Protein AF-A0A0A9F3I1-F1 (afdb_monomer_lite)

InterPro domains:
  IPR002645 STAS domain [PF01740] (1-63)
  IPR002645 STAS domain [PS50801] (1-67)
  IPR036513 STAS domain superfamily [G3DSA:3.30.750.24] (1-73)
  IPR036513 STAS domain superfamily [SSF52091] (1-67)

Foldseek 3Di:
DQPAQADDPVRLVVLVVVCVVCVVVVHQAAAEQHHPRHVVVCVVVCVCVSNDVCRYYNHPVSNVVVVVVVVVVVVVPD

Secondary structure (DSSP, 8-state):
-TT-----HHHHHHHHHHHHHHHHTTPPP-EES--HHHHHHHHHTTHHHHH-GGGEESSHHHHHHHHHHHHHHHHS--

Sequence (78 aa):
MSNVVNIDTSGLTALEEIHKELVSLGIQMAIAGPGWQAVQKMKLARVVDRIGEDWIFLTVGEAVEACVTAHKGTALEC

Radius of gyration: 13.31 Å; chains: 1; bounding box: 38×20×29 Å

Organism: Arundo donax (NCBI:txid35708)

pLDDT: mean 90.83, std 13.92, range [37.62, 98.31]

Structure (mmCIF, N/CA/C/O backbone):
data_AF-A0A0A9F3I1-F1
#
_entry.id   AF-A0A0A9F3I1-F1
#
loop_
_atom_site.group_PDB
_atom_site.id
_atom_site.type_symbol
_atom_site.label_atom_id
_atom_site.label_alt_id
_atom_site.label_comp_id
_atom_site.label_asym_id
_atom_site.label_entity_id
_atom_site.label_seq_id
_atom_site.pdbx_PDB_ins_code
_atom_site.Cartn_x
_atom_site.Cartn_y
_atom_site.Cartn_z
_atom_site.occupancy
_atom_site.B_iso_or_equiv
_atom_site.auth_seq_id
_atom_site.auth_comp_id
_atom_site.auth_asym_id
_atom_site.auth_atom_id
_atom_site.pdbx_PDB_model_num
ATOM 1 N N . MET A 1 1 ? -2.953 1.731 -8.803 1.00 89.62 1 MET A N 1
ATOM 2 C CA . MET A 1 1 ? -1.527 2.007 -9.095 1.00 89.62 1 MET A CA 1
ATOM 3 C C . MET A 1 1 ? -1.069 1.478 -10.464 1.00 89.62 1 MET A C 1
ATOM 5 O O . MET A 1 1 ? 0.126 1.479 -10.719 1.00 89.62 1 MET A O 1
ATOM 9 N N . SER A 1 2 ? -1.980 1.155 -11.396 1.00 89.50 2 SER A N 1
ATOM 10 C CA . SER A 1 2 ? -1.693 0.479 -12.682 1.00 89.50 2 SER A CA 1
ATOM 11 C C . SER A 1 2 ? -0.658 1.140 -13.602 1.00 89.50 2 SER A C 1
ATOM 13 O O . SER A 1 2 ? -0.005 0.443 -14.369 1.00 89.50 2 SER A O 1
ATOM 15 N N . ASN A 1 3 ? -0.466 2.460 -13.507 1.00 92.44 3 ASN A N 1
ATOM 16 C CA . ASN A 1 3 ? 0.517 3.200 -14.312 1.00 92.44 3 ASN A CA 1
ATOM 17 C C . ASN A 1 3 ? 1.827 3.493 -13.556 1.00 92.44 3 ASN A C 1
ATOM 19 O O . ASN A 1 3 ? 2.702 4.186 -14.072 1.00 92.44 3 ASN A O 1
ATOM 23 N N . VAL A 1 4 ? 1.970 2.998 -12.323 1.00 93.81 4 VAL A N 1
ATOM 24 C CA . VAL A 1 4 ? 3.161 3.206 -11.493 1.00 93.81 4 VAL A CA 1
ATOM 25 C C . VAL A 1 4 ? 4.136 2.066 -11.745 1.00 93.81 4 VAL A C 1
ATOM 27 O O . VAL A 1 4 ? 4.009 0.974 -11.193 1.00 93.81 4 VAL A O 1
ATOM 30 N N . VAL A 1 5 ? 5.123 2.331 -12.599 1.00 92.12 5 VAL A N 1
ATOM 31 C CA . VAL A 1 5 ? 6.165 1.355 -12.9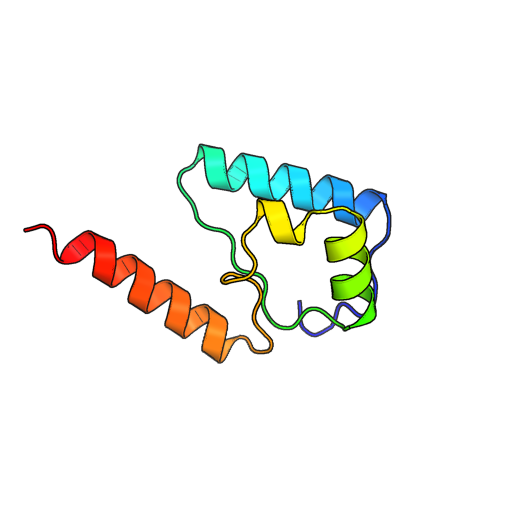44 1.00 92.12 5 VAL A CA 1
ATOM 32 C C . VAL A 1 5 ? 7.192 1.228 -11.820 1.00 92.12 5 VAL A C 1
ATOM 34 O O . VAL A 1 5 ? 7.680 0.133 -11.561 1.00 92.12 5 VAL A O 1
ATOM 37 N N . ASN A 1 6 ? 7.500 2.331 -11.134 1.00 94.69 6 ASN A N 1
ATOM 38 C CA . ASN A 1 6 ? 8.591 2.431 -10.173 1.00 94.69 6 ASN A CA 1
ATOM 39 C C . ASN A 1 6 ? 8.240 3.398 -9.029 1.00 94.69 6 ASN A C 1
ATOM 41 O O . ASN A 1 6 ? 7.464 4.330 -9.226 1.00 94.69 6 ASN A O 1
ATOM 45 N N . ILE A 1 7 ? 8.853 3.198 -7.861 1.00 96.06 7 ILE A N 1
ATOM 46 C CA . ILE A 1 7 ? 8.720 4.057 -6.677 1.00 96.06 7 ILE A CA 1
ATOM 47 C C . ILE A 1 7 ? 10.114 4.376 -6.121 1.00 96.06 7 ILE A C 1
ATOM 49 O O . ILE A 1 7 ? 11.023 3.544 -6.194 1.00 96.06 7 ILE A O 1
ATOM 53 N N . ASP A 1 8 ? 10.329 5.590 -5.629 1.00 96.62 8 ASP A N 1
ATOM 54 C CA . ASP A 1 8 ? 11.582 5.994 -4.988 1.00 96.62 8 ASP A CA 1
ATOM 55 C C . ASP A 1 8 ? 11.452 6.021 -3.458 1.00 96.62 8 ASP A C 1
ATOM 57 O O . ASP A 1 8 ? 10.415 5.659 -2.900 1.00 96.62 8 ASP A O 1
ATOM 61 N N . THR A 1 9 ? 12.529 6.402 -2.768 1.00 97.00 9 THR A N 1
ATOM 62 C CA . THR A 1 9 ? 12.563 6.441 -1.301 1.00 97.00 9 THR A CA 1
ATOM 63 C C . THR A 1 9 ? 11.504 7.382 -0.733 1.00 97.00 9 THR A C 1
ATOM 65 O O . THR A 1 9 ? 10.810 7.005 0.205 1.00 97.00 9 THR A O 1
ATOM 68 N N . SER A 1 10 ? 11.331 8.574 -1.313 1.00 97.81 10 SER A N 1
ATOM 69 C CA . SER A 1 10 ? 10.301 9.521 -0.868 1.00 97.81 10 SER A CA 1
ATOM 70 C C . SER A 1 10 ? 8.890 8.979 -1.068 1.00 97.81 10 SER A C 1
ATOM 72 O O . SER A 1 10 ? 8.055 9.132 -0.182 1.00 97.81 10 SER A O 1
ATOM 74 N N . GLY A 1 11 ? 8.622 8.303 -2.188 1.00 97.00 11 GLY A N 1
ATOM 75 C CA . GLY A 1 11 ? 7.329 7.676 -2.442 1.00 97.00 11 GLY A CA 1
ATOM 76 C C . GLY A 1 11 ? 7.021 6.541 -1.466 1.00 97.00 11 GLY A C 1
ATOM 77 O O . GLY A 1 11 ? 5.878 6.406 -1.041 1.00 97.00 11 GLY A O 1
ATOM 78 N N . LEU A 1 12 ? 8.026 5.753 -1.070 1.00 97.19 12 LEU A N 1
ATOM 79 C CA . LEU A 1 12 ? 7.862 4.713 -0.049 1.00 97.19 12 LEU A CA 1
ATOM 80 C C . LEU A 1 12 ? 7.541 5.316 1.322 1.00 97.19 12 LEU A C 1
ATOM 82 O O . LEU A 1 12 ? 6.591 4.871 1.959 1.00 97.19 12 LEU A O 1
ATOM 86 N N . THR A 1 13 ? 8.273 6.353 1.744 1.00 97.44 13 THR A N 1
ATOM 87 C CA . THR A 1 13 ? 7.998 7.055 3.008 1.00 97.44 13 THR A CA 1
ATOM 88 C C . THR A 1 13 ? 6.593 7.655 3.019 1.00 97.44 13 THR A C 1
ATOM 90 O O . THR A 1 13 ? 5.844 7.430 3.965 1.00 97.44 13 THR A O 1
ATOM 93 N N . ALA A 1 14 ? 6.197 8.340 1.942 1.00 97.56 14 ALA A N 1
ATOM 94 C CA . ALA A 1 14 ? 4.856 8.908 1.823 1.00 97.56 14 ALA A CA 1
ATOM 95 C C . ALA A 1 14 ? 3.766 7.822 1.877 1.00 97.56 14 ALA A C 1
ATOM 97 O O . ALA A 1 14 ? 2.745 7.994 2.537 1.00 97.56 14 ALA A O 1
ATOM 98 N N . LEU A 1 15 ? 3.988 6.674 1.228 1.00 96.94 15 LEU A N 1
ATOM 99 C CA . LEU A 1 15 ? 3.054 5.549 1.267 1.00 96.94 15 LEU A CA 1
ATOM 100 C C . LEU A 1 15 ? 2.916 4.957 2.681 1.00 96.94 15 LEU A C 1
ATOM 102 O O . LEU A 1 15 ? 1.814 4.588 3.086 1.00 96.94 15 LEU A O 1
ATOM 106 N N . GLU A 1 16 ? 4.006 4.886 3.448 1.00 96.31 16 GLU A N 1
ATOM 107 C CA . GLU A 1 16 ? 3.966 4.459 4.852 1.00 96.31 16 GLU A CA 1
ATOM 108 C C . GLU A 1 16 ? 3.208 5.442 5.751 1.00 96.31 16 GLU A C 1
ATOM 110 O O . GLU A 1 16 ? 2.503 5.012 6.665 1.00 96.31 16 GLU A O 1
ATOM 115 N N . GLU A 1 17 ? 3.359 6.746 5.523 1.00 97.56 17 GLU A N 1
ATOM 116 C CA . GLU A 1 17 ? 2.636 7.789 6.258 1.00 97.56 17 GLU A CA 1
ATOM 117 C C . GLU A 1 17 ? 1.135 7.715 5.974 1.00 97.56 17 GLU A C 1
ATOM 119 O O . GLU A 1 17 ? 0.349 7.603 6.915 1.00 97.56 17 GLU A O 1
ATOM 124 N N . ILE A 1 18 ? 0.750 7.626 4.696 1.00 97.81 18 ILE A N 1
ATOM 125 C CA . ILE A 1 18 ? -0.647 7.431 4.282 1.00 97.81 18 ILE A CA 1
ATOM 126 C C . ILE A 1 18 ? -1.231 6.170 4.928 1.00 97.81 18 ILE A C 1
ATOM 128 O O . ILE A 1 18 ? -2.342 6.200 5.454 1.00 97.81 18 ILE A O 1
ATOM 132 N N . HIS A 1 19 ? -0.487 5.059 4.944 1.00 97.00 19 HIS A N 1
ATOM 133 C CA . HIS A 1 19 ? -0.947 3.835 5.598 1.00 97.00 19 HIS A CA 1
ATOM 134 C C . HIS A 1 19 ? -1.223 4.042 7.094 1.00 97.00 19 HIS A C 1
ATOM 136 O O . HIS A 1 19 ? -2.260 3.611 7.593 1.00 97.00 19 HIS A O 1
ATOM 142 N N . LYS A 1 20 ? -0.321 4.720 7.817 1.00 97.00 20 LYS A N 1
ATOM 143 C CA . LYS A 1 20 ? -0.504 5.011 9.249 1.00 97.00 20 LYS A CA 1
ATOM 144 C C . LYS A 1 20 ? -1.731 5.886 9.497 1.00 97.00 20 LYS A C 1
ATOM 146 O O . LYS A 1 20 ? -2.469 5.622 10.444 1.00 97.00 20 LYS A O 1
ATOM 151 N N . GLU A 1 21 ? -1.961 6.892 8.656 1.00 98.31 21 GLU A N 1
ATOM 152 C CA . GLU A 1 21 ? -3.145 7.750 8.747 1.00 98.31 21 GLU A CA 1
ATOM 153 C C . GLU A 1 21 ? -4.432 6.948 8.530 1.00 98.31 21 GLU A C 1
ATOM 155 O O . GLU A 1 21 ? -5.342 7.026 9.354 1.00 98.31 21 GLU A O 1
ATOM 160 N N . LEU A 1 22 ? -4.490 6.104 7.496 1.00 97.62 22 LEU A N 1
ATOM 161 C CA . LEU A 1 22 ? -5.652 5.249 7.232 1.00 97.62 22 LEU A CA 1
ATOM 162 C C . LEU A 1 22 ? -5.931 4.280 8.389 1.00 97.62 22 LEU A C 1
ATOM 164 O O . LEU A 1 22 ? -7.067 4.200 8.856 1.00 97.62 22 LEU A O 1
ATOM 168 N N . VAL A 1 23 ? -4.896 3.623 8.926 1.00 96.38 23 VAL A N 1
ATOM 169 C CA . VAL A 1 23 ? -5.026 2.740 10.097 1.00 96.38 23 VAL A CA 1
ATOM 170 C C . VAL A 1 23 ? -5.541 3.502 11.320 1.00 96.38 23 VAL A C 1
ATOM 172 O O . VAL A 1 23 ? -6.388 2.984 12.045 1.00 96.38 23 VAL A O 1
ATOM 175 N N . SER A 1 24 ? -5.096 4.746 11.535 1.00 97.56 24 SER A N 1
ATOM 176 C CA . SER A 1 24 ? -5.578 5.580 12.649 1.00 97.56 24 SER A CA 1
ATOM 177 C C . SER A 1 24 ? -7.073 5.911 12.555 1.00 97.56 24 SER A C 1
ATOM 179 O O . SER A 1 24 ? -7.720 6.148 13.573 1.00 97.56 24 SER A O 1
ATOM 181 N N . LEU A 1 25 ? -7.626 5.875 11.339 1.00 97.75 25 LEU A N 1
ATOM 182 C CA . LEU A 1 25 ? -9.044 6.072 11.049 1.00 97.75 25 LEU A CA 1
ATOM 183 C C . LEU A 1 25 ? -9.832 4.752 10.995 1.00 97.75 25 LEU A C 1
ATOM 185 O O . LEU A 1 25 ? -11.026 4.774 10.704 1.00 97.75 25 LEU A O 1
ATOM 189 N N . GLY A 1 26 ? -9.192 3.604 11.245 1.00 94.56 26 GLY A N 1
ATOM 190 C CA . GLY A 1 26 ? -9.819 2.288 11.096 1.00 94.56 26 GLY A CA 1
ATOM 191 C C . GLY A 1 26 ? -10.108 1.907 9.639 1.00 94.56 26 GLY A C 1
ATOM 192 O O . GLY A 1 26 ? -10.982 1.082 9.383 1.00 94.56 26 GLY A O 1
ATOM 193 N N . ILE A 1 27 ? -9.409 2.518 8.677 1.00 94.75 27 ILE A N 1
ATOM 194 C CA . ILE A 1 27 ? -9.594 2.289 7.242 1.00 94.75 27 ILE A CA 1
ATOM 195 C C . ILE A 1 27 ? -8.502 1.344 6.735 1.00 94.75 27 ILE A C 1
ATOM 197 O O . ILE A 1 27 ? -7.311 1.631 6.850 1.00 94.75 27 ILE A O 1
ATOM 201 N N . GLN A 1 28 ? -8.907 0.232 6.121 1.00 94.19 28 GLN A N 1
ATOM 202 C CA . GLN A 1 28 ? -7.987 -0.705 5.475 1.00 94.19 28 GLN A CA 1
ATOM 203 C C . GLN A 1 28 ? -7.494 -0.154 4.130 1.00 94.19 28 GLN A C 1
ATOM 205 O O . GLN A 1 28 ? -8.291 0.255 3.284 1.00 94.19 28 GLN A O 1
ATOM 210 N N . MET A 1 29 ? -6.179 -0.193 3.903 1.00 96.06 29 MET A N 1
ATOM 211 C CA . MET A 1 29 ? -5.580 0.172 2.619 1.00 96.06 29 MET A CA 1
ATOM 212 C C . MET A 1 29 ? -5.463 -1.052 1.703 1.00 96.06 29 MET A C 1
ATOM 214 O O . MET A 1 29 ? -4.988 -2.098 2.135 1.00 96.06 29 MET A O 1
ATOM 218 N N . ALA A 1 30 ? -5.834 -0.896 0.430 1.00 96.69 30 ALA A N 1
ATOM 219 C CA . ALA A 1 30 ? -5.653 -1.893 -0.625 1.00 96.69 30 ALA A CA 1
ATOM 220 C C . ALA A 1 30 ? -4.880 -1.277 -1.803 1.00 96.69 30 ALA A C 1
ATOM 222 O O . ALA A 1 30 ? -5.234 -0.198 -2.285 1.00 96.69 30 ALA A O 1
ATOM 223 N N . ILE A 1 31 ? -3.838 -1.952 -2.298 1.00 96.88 31 ILE A N 1
ATOM 224 C CA . ILE A 1 31 ? -3.057 -1.496 -3.457 1.00 96.88 31 ILE A CA 1
ATOM 225 C C . ILE A 1 31 ? -3.361 -2.388 -4.657 1.00 96.88 31 ILE A C 1
ATOM 227 O O . ILE A 1 31 ? -3.023 -3.563 -4.662 1.00 96.88 31 ILE A O 1
ATOM 231 N N . ALA A 1 32 ? -3.933 -1.805 -5.711 1.00 97.44 32 ALA A N 1
ATOM 232 C CA . ALA A 1 32 ? -4.250 -2.513 -6.952 1.00 97.44 32 ALA A CA 1
ATOM 233 C C . ALA A 1 32 ? -3.300 -2.151 -8.103 1.00 97.44 32 ALA A C 1
ATOM 235 O O . ALA A 1 32 ? -3.031 -0.969 -8.356 1.00 97.44 32 ALA A O 1
ATOM 236 N N . GLY A 1 33 ? -2.841 -3.161 -8.837 1.00 95.75 33 GLY A N 1
ATOM 237 C CA . GLY A 1 33 ? -2.010 -3.040 -10.034 1.00 95.75 33 GLY A CA 1
ATOM 238 C C . GLY A 1 33 ? -0.677 -2.307 -9.864 1.00 95.75 33 GLY A C 1
ATOM 239 O O . GLY A 1 33 ? -0.337 -1.524 -10.743 1.00 95.75 33 GLY A O 1
ATOM 240 N N . PRO A 1 34 ? 0.085 -2.458 -8.769 1.00 95.44 34 PRO A N 1
ATOM 241 C CA . PRO A 1 34 ? 1.436 -1.906 -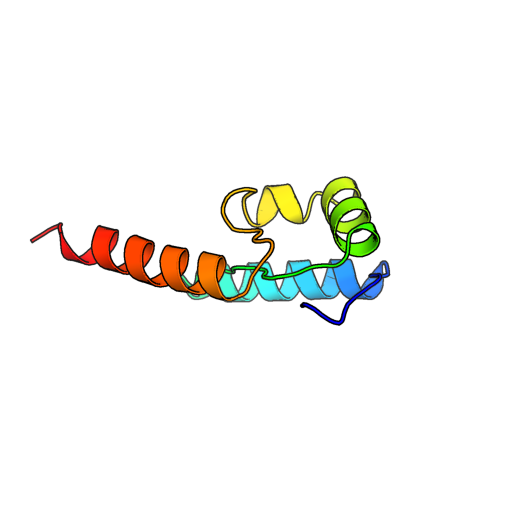8.737 1.00 95.44 34 PRO A CA 1
ATOM 242 C C . PRO A 1 34 ? 2.323 -2.596 -9.790 1.00 95.44 34 PRO A C 1
ATOM 244 O O . PRO A 1 34 ? 2.285 -3.817 -9.943 1.00 95.44 34 PRO A O 1
ATOM 247 N N . GLY A 1 35 ? 3.151 -1.830 -10.506 1.00 94.81 35 GLY A N 1
ATOM 248 C CA . GLY A 1 35 ? 4.141 -2.398 -11.421 1.00 94.81 35 GLY A CA 1
ATOM 249 C C . GLY A 1 35 ? 5.183 -3.249 -10.684 1.00 94.81 35 GLY A C 1
ATOM 250 O O . GLY A 1 35 ? 5.493 -3.000 -9.519 1.00 94.81 35 GLY A O 1
ATOM 251 N N . TRP A 1 36 ? 5.772 -4.235 -11.369 1.00 93.94 36 TRP A N 1
ATOM 252 C CA . TRP A 1 36 ? 6.710 -5.194 -10.762 1.00 93.94 36 TRP A CA 1
ATOM 253 C C . TRP A 1 36 ? 7.869 -4.532 -9.997 1.00 93.94 36 TRP A C 1
ATOM 255 O O . TRP A 1 36 ? 8.170 -4.920 -8.868 1.00 93.94 36 TRP A O 1
ATOM 265 N N . GLN A 1 37 ? 8.499 -3.497 -10.568 1.00 96.12 37 GLN A N 1
ATOM 266 C CA . GLN A 1 37 ? 9.614 -2.817 -9.896 1.00 96.12 37 GLN A CA 1
ATOM 267 C C . GLN A 1 37 ? 9.145 -2.066 -8.643 1.00 96.12 37 GLN A C 1
ATOM 269 O O . GLN A 1 37 ? 9.857 -2.053 -7.638 1.00 96.12 37 GLN A O 1
ATOM 274 N N . ALA A 1 38 ? 7.942 -1.481 -8.671 1.00 96.31 38 ALA A N 1
ATOM 275 C CA . ALA A 1 38 ? 7.340 -0.874 -7.490 1.00 96.31 38 ALA A CA 1
ATOM 276 C C . ALA A 1 38 ? 7.081 -1.926 -6.399 1.00 96.31 38 ALA A C 1
ATOM 278 O O . ALA A 1 38 ? 7.484 -1.713 -5.259 1.00 96.31 38 ALA A O 1
ATOM 279 N N . VAL A 1 39 ? 6.514 -3.092 -6.742 1.00 95.50 39 VAL A N 1
ATOM 280 C CA . VAL A 1 39 ? 6.300 -4.206 -5.792 1.00 95.50 39 VAL A CA 1
ATOM 281 C C . VAL A 1 39 ? 7.601 -4.655 -5.148 1.00 95.50 39 VAL A C 1
ATOM 283 O O . VAL A 1 39 ? 7.676 -4.762 -3.926 1.00 95.50 39 VAL A O 1
ATOM 286 N N . GLN A 1 40 ? 8.645 -4.873 -5.945 1.00 96.50 40 GLN A N 1
ATOM 287 C CA . GLN A 1 40 ? 9.933 -5.323 -5.428 1.00 96.50 40 GLN A CA 1
ATOM 288 C C . GLN A 1 40 ? 10.523 -4.316 -4.432 1.00 96.50 40 GLN A C 1
ATOM 290 O O . GLN A 1 40 ? 11.008 -4.705 -3.370 1.00 96.50 40 GLN A O 1
ATOM 295 N N . LYS A 1 41 ? 10.439 -3.016 -4.733 1.00 97.38 41 LYS A N 1
ATOM 296 C CA . LYS A 1 41 ? 10.906 -1.962 -3.827 1.00 97.38 41 LYS A CA 1
ATOM 297 C C . LYS A 1 41 ? 10.056 -1.844 -2.565 1.00 97.38 41 LYS A C 1
ATOM 299 O O . LYS A 1 41 ? 10.619 -1.701 -1.484 1.00 97.38 41 LYS A O 1
ATOM 304 N N . MET A 1 42 ? 8.734 -1.971 -2.678 1.00 96.88 42 MET A N 1
ATOM 305 C CA . MET A 1 42 ? 7.839 -2.016 -1.518 1.00 96.88 42 MET A CA 1
ATOM 306 C C . MET A 1 42 ? 8.139 -3.222 -0.617 1.00 96.88 42 MET A C 1
ATOM 308 O O . MET A 1 42 ? 8.150 -3.065 0.603 1.00 96.88 42 MET A O 1
ATOM 312 N N . LYS A 1 43 ? 8.434 -4.403 -1.186 1.00 96.12 43 LYS A N 1
ATOM 313 C CA . LYS A 1 43 ? 8.858 -5.590 -0.419 1.00 96.12 43 LYS A CA 1
ATOM 314 C C . LYS A 1 43 ? 10.195 -5.361 0.285 1.00 96.12 43 LYS A C 1
ATOM 316 O O . LYS A 1 43 ? 10.303 -5.614 1.478 1.00 96.12 43 LYS A O 1
ATOM 321 N N . LEU A 1 44 ? 11.196 -4.820 -0.415 1.00 96.81 44 LEU A N 1
ATOM 322 C CA . LEU A 1 44 ? 12.501 -4.503 0.185 1.00 96.81 44 LEU A CA 1
ATOM 323 C C . LEU A 1 44 ? 12.387 -3.500 1.342 1.00 96.81 44 LEU A C 1
ATOM 325 O O . LEU A 1 44 ? 13.070 -3.646 2.352 1.00 96.81 44 LEU A O 1
ATOM 329 N N . ALA A 1 45 ? 11.498 -2.513 1.216 1.00 96.06 45 ALA A N 1
ATOM 330 C CA . ALA A 1 45 ? 11.216 -1.528 2.257 1.00 96.06 45 ALA A CA 1
ATOM 331 C C . ALA A 1 45 ? 10.248 -2.026 3.350 1.00 96.06 45 ALA A C 1
ATOM 333 O O . ALA A 1 45 ? 9.923 -1.265 4.259 1.00 96.06 45 ALA A O 1
ATOM 334 N N . ARG A 1 46 ? 9.783 -3.285 3.282 1.00 96.19 46 ARG A N 1
ATOM 335 C CA . ARG A 1 46 ? 8.786 -3.889 4.191 1.00 96.19 46 ARG A CA 1
ATOM 336 C C . ARG A 1 46 ? 7.444 -3.156 4.235 1.00 96.19 46 ARG A C 1
ATOM 338 O O . ARG A 1 46 ? 6.678 -3.288 5.184 1.00 96.19 46 ARG A O 1
ATOM 345 N N . VAL A 1 47 ? 7.135 -2.366 3.210 1.00 95.69 47 VAL A N 1
ATOM 346 C CA . VAL A 1 47 ? 5.848 -1.667 3.092 1.00 95.69 47 VAL A CA 1
ATOM 347 C C . VAL A 1 47 ? 4.728 -2.673 2.847 1.00 95.69 47 VAL A C 1
ATOM 349 O O . VAL A 1 47 ? 3.674 -2.562 3.459 1.00 95.69 47 VAL A O 1
ATOM 352 N N . VAL A 1 48 ? 4.989 -3.701 2.033 1.00 95.88 48 VAL A N 1
ATOM 353 C CA . VAL A 1 48 ? 4.041 -4.803 1.804 1.00 95.88 48 VAL A CA 1
ATOM 354 C C . VAL A 1 48 ? 3.683 -5.506 3.118 1.00 95.88 48 VAL A C 1
ATOM 356 O O . VAL A 1 48 ? 2.503 -5.674 3.401 1.00 95.88 48 VAL A O 1
ATOM 359 N N . ASP A 1 49 ? 4.673 -5.826 3.957 1.00 94.56 49 ASP A N 1
ATOM 360 C CA . ASP A 1 49 ? 4.450 -6.499 5.245 1.00 94.56 49 ASP A CA 1
ATOM 361 C C . ASP A 1 49 ? 3.574 -5.667 6.194 1.00 94.56 49 ASP A C 1
ATOM 363 O O . ASP A 1 49 ? 2.775 -6.213 6.948 1.00 94.56 49 ASP A O 1
ATOM 367 N N . ARG A 1 50 ? 3.722 -4.335 6.161 1.00 94.19 50 ARG A N 1
ATOM 368 C CA . ARG A 1 50 ? 2.937 -3.421 7.004 1.00 94.19 50 ARG A CA 1
ATOM 369 C C . ARG A 1 50 ? 1.491 -3.284 6.539 1.00 94.19 50 ARG A C 1
ATOM 371 O O . ARG A 1 50 ? 0.621 -3.130 7.385 1.00 94.19 50 ARG A O 1
ATOM 378 N N . ILE A 1 51 ? 1.259 -3.308 5.227 1.00 95.12 51 ILE A N 1
ATOM 379 C CA . ILE A 1 51 ? -0.081 -3.223 4.621 1.00 95.12 51 ILE A CA 1
ATOM 380 C C . ILE A 1 51 ? -0.818 -4.566 4.736 1.00 95.12 51 ILE A C 1
ATOM 382 O O . ILE A 1 51 ? -2.035 -4.597 4.906 1.00 95.12 51 ILE A O 1
ATOM 386 N N . GLY A 1 52 ? -0.068 -5.667 4.653 1.00 94.44 52 GLY A N 1
ATOM 387 C CA . GLY A 1 52 ? -0.567 -7.030 4.522 1.00 94.44 52 GLY A CA 1
ATOM 388 C C . GLY A 1 52 ? -0.457 -7.515 3.077 1.00 94.44 52 GLY A C 1
ATOM 389 O O . GLY A 1 52 ? -0.918 -6.843 2.153 1.00 94.44 52 GLY A O 1
ATOM 390 N N . GLU A 1 53 ? 0.148 -8.691 2.874 1.00 93.44 53 GLU A N 1
ATOM 391 C CA . GLU A 1 53 ? 0.312 -9.280 1.534 1.00 93.44 53 GLU A CA 1
ATOM 392 C C . GLU A 1 53 ? -1.038 -9.514 0.838 1.00 93.44 53 GLU A C 1
ATOM 394 O O . GLU A 1 53 ? -1.145 -9.286 -0.366 1.00 93.44 53 GLU A O 1
ATOM 399 N N . ASP A 1 54 ? -2.076 -9.849 1.608 1.00 94.31 54 ASP A N 1
ATOM 400 C CA . ASP A 1 54 ? -3.443 -10.083 1.122 1.00 94.31 54 ASP A CA 1
ATOM 401 C C . ASP A 1 54 ? -4.137 -8.816 0.594 1.00 94.31 54 ASP A C 1
ATOM 403 O O . ASP A 1 54 ? -5.188 -8.905 -0.035 1.00 94.31 54 ASP A O 1
ATOM 407 N N . TRP A 1 55 ? -3.554 -7.635 0.826 1.00 96.38 55 TRP A N 1
ATOM 408 C CA . TRP A 1 55 ? -4.090 -6.342 0.393 1.00 96.38 55 TRP A CA 1
ATOM 409 C C . TRP A 1 55 ? -3.333 -5.736 -0.798 1.00 96.38 55 TRP A C 1
ATOM 411 O O . TRP A 1 55 ? -3.536 -4.567 -1.148 1.00 96.38 55 TRP A O 1
ATOM 421 N N . ILE A 1 56 ? -2.470 -6.525 -1.445 1.00 96.44 56 ILE A N 1
ATOM 422 C CA . ILE A 1 56 ? -1.764 -6.161 -2.676 1.00 96.44 56 ILE A CA 1
ATOM 423 C C . ILE A 1 56 ? -2.307 -7.004 -3.836 1.00 96.44 56 ILE A C 1
ATOM 425 O O . ILE A 1 56 ? -2.036 -8.196 -3.942 1.00 96.44 56 ILE A O 1
ATOM 429 N N . PHE A 1 57 ? -3.036 -6.367 -4.750 1.00 96.88 57 PHE A N 1
ATOM 430 C CA . PHE A 1 57 ? -3.764 -7.028 -5.834 1.00 96.88 57 PHE A CA 1
ATOM 431 C C . PHE A 1 57 ? -3.175 -6.704 -7.204 1.00 96.88 57 PHE A C 1
ATOM 433 O O . PHE A 1 57 ? -2.668 -5.601 -7.439 1.00 96.88 57 PHE A O 1
ATOM 440 N N . LEU A 1 58 ? -3.300 -7.635 -8.150 1.00 94.44 58 LEU A N 1
ATOM 441 C CA . LEU A 1 58 ? -2.860 -7.424 -9.528 1.00 94.44 58 LEU A CA 1
ATOM 442 C C . LEU A 1 58 ? -3.825 -6.505 -10.286 1.00 94.44 58 LEU A C 1
ATOM 444 O O . LEU A 1 58 ? -3.399 -5.678 -11.093 1.00 94.44 58 LEU A O 1
ATOM 448 N N . THR A 1 59 ? -5.122 -6.612 -10.005 1.00 95.75 59 THR A N 1
ATOM 449 C CA . THR A 1 59 ? -6.172 -5.866 -10.697 1.00 95.75 59 THR A CA 1
ATOM 450 C C . THR A 1 59 ? -7.032 -5.048 -9.739 1.00 95.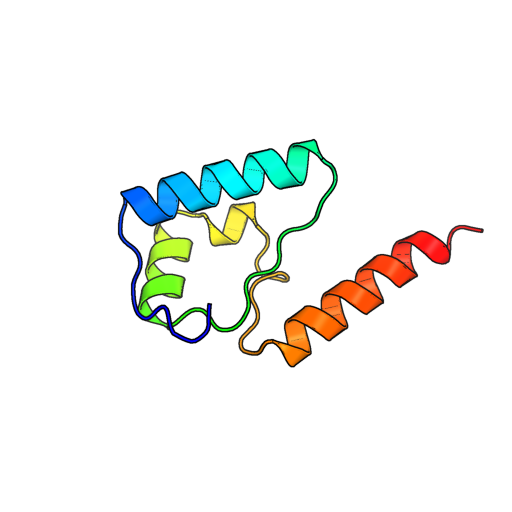75 59 THR A C 1
ATOM 452 O O . THR A 1 59 ? -7.125 -5.313 -8.543 1.00 95.75 59 THR A O 1
ATOM 455 N N . VAL A 1 60 ? -7.697 -4.027 -10.284 1.00 96.12 60 VAL A N 1
ATOM 456 C CA . VAL A 1 60 ? -8.696 -3.251 -9.533 1.00 96.12 60 VAL A CA 1
ATOM 457 C C . VAL A 1 60 ? -9.909 -4.117 -9.183 1.00 96.12 60 VAL A C 1
ATOM 459 O O . VAL A 1 60 ? -10.476 -3.940 -8.113 1.00 96.12 60 VAL A O 1
ATOM 462 N N . GLY A 1 61 ? -10.285 -5.064 -10.052 1.00 96.50 61 GLY A N 1
ATOM 463 C CA . GLY A 1 61 ? -11.420 -5.961 -9.818 1.00 96.50 61 GLY A CA 1
ATOM 464 C C . GLY A 1 61 ? -11.246 -6.804 -8.555 1.00 96.50 61 GLY A C 1
ATOM 465 O O . GLY A 1 61 ? -12.119 -6.779 -7.694 1.00 96.50 61 GLY A O 1
ATOM 466 N N . GLU A 1 62 ? -10.089 -7.453 -8.407 1.00 96.12 62 GLU A N 1
ATOM 467 C CA . GLU A 1 62 ? -9.753 -8.249 -7.215 1.00 96.12 62 GLU A CA 1
ATOM 468 C C . GLU A 1 62 ? -9.761 -7.393 -5.941 1.00 96.12 62 GLU A C 1
ATOM 470 O O . GLU A 1 62 ? -10.333 -7.789 -4.928 1.00 96.12 62 GLU A O 1
ATOM 475 N N . ALA A 1 63 ? -9.188 -6.185 -6.000 1.00 96.44 63 ALA A N 1
ATOM 476 C CA . ALA A 1 63 ? -9.167 -5.280 -4.853 1.00 96.44 63 ALA A CA 1
ATOM 477 C C . ALA A 1 63 ? -10.579 -4.848 -4.425 1.00 96.44 63 ALA A C 1
ATOM 479 O O . ALA A 1 63 ? -10.882 -4.798 -3.235 1.00 96.44 63 ALA A O 1
ATOM 480 N N . VAL A 1 64 ? -11.460 -4.546 -5.385 1.00 96.12 64 VAL A N 1
ATOM 481 C CA . VAL A 1 64 ? -12.854 -4.172 -5.100 1.00 96.12 64 VAL A CA 1
ATOM 482 C C . VAL A 1 64 ? -13.620 -5.347 -4.499 1.00 96.12 64 VAL A C 1
ATOM 484 O O . VAL A 1 64 ? -14.349 -5.160 -3.526 1.00 96.12 64 VAL A O 1
ATOM 487 N N . GLU A 1 65 ? -13.445 -6.552 -5.040 1.00 95.50 65 GLU A N 1
ATOM 488 C CA . GLU A 1 65 ? -14.078 -7.758 -4.506 1.00 95.50 65 GLU A CA 1
ATOM 489 C C . GLU A 1 65 ? -13.652 -8.022 -3.055 1.00 95.50 65 GLU A C 1
ATOM 491 O O . GLU A 1 65 ? -14.516 -8.214 -2.197 1.00 95.50 65 GLU A O 1
ATOM 496 N N . ALA A 1 66 ? -12.352 -7.929 -2.758 1.00 94.19 66 ALA A N 1
ATOM 497 C CA . ALA A 1 66 ? -11.817 -8.078 -1.405 1.00 94.19 66 ALA A CA 1
ATOM 498 C C . ALA A 1 66 ? -12.372 -7.028 -0.424 1.00 94.19 66 ALA A C 1
ATOM 500 O O . ALA A 1 66 ? -12.736 -7.353 0.706 1.00 94.19 66 ALA A O 1
ATOM 501 N N . CYS A 1 67 ? -12.510 -5.770 -0.853 1.00 92.38 67 CYS A N 1
ATOM 502 C CA . CYS A 1 67 ? -13.115 -4.727 -0.021 1.00 92.38 67 CYS A CA 1
ATOM 503 C C . CYS A 1 67 ? -14.586 -5.031 0.311 1.00 92.38 67 CYS A C 1
ATOM 505 O O . CYS A 1 67 ? -15.027 -4.838 1.446 1.00 92.38 67 CYS A O 1
ATOM 507 N N . VAL A 1 68 ? -15.356 -5.527 -0.662 1.00 91.38 68 VAL A N 1
ATOM 508 C CA . VAL A 1 68 ? -16.772 -5.870 -0.461 1.00 91.38 68 VAL A CA 1
ATOM 509 C C . VAL A 1 68 ? -16.924 -7.077 0.467 1.00 91.38 68 VAL A C 1
ATOM 511 O O . VAL A 1 68 ? -17.833 -7.095 1.299 1.00 91.38 68 VAL A O 1
ATOM 514 N N . THR A 1 69 ? -16.063 -8.089 0.349 1.00 88.06 69 THR A N 1
ATOM 515 C CA . THR A 1 69 ? -16.110 -9.273 1.220 1.00 88.06 69 THR A CA 1
ATOM 516 C C . THR A 1 69 ? -15.659 -8.958 2.643 1.00 88.06 69 THR A C 1
ATOM 518 O O . THR A 1 69 ? -16.322 -9.393 3.585 1.00 88.06 69 THR A O 1
ATOM 521 N N . ALA A 1 70 ? -14.627 -8.130 2.823 1.00 82.12 70 ALA A N 1
ATOM 522 C CA . ALA A 1 70 ? -14.188 -7.677 4.142 1.00 82.12 70 ALA A CA 1
ATOM 523 C C . ALA A 1 70 ? -15.283 -6.894 4.886 1.00 82.12 70 ALA A C 1
ATOM 525 O O . ALA A 1 70 ? -15.507 -7.122 6.073 1.00 82.12 70 ALA A O 1
ATOM 526 N N . HIS A 1 71 ? -16.042 -6.045 4.182 1.00 66.44 71 HIS A N 1
ATOM 527 C CA . HIS A 1 71 ? -17.174 -5.329 4.777 1.00 66.44 71 HIS A CA 1
ATOM 528 C C . HIS A 1 71 ? -18.329 -6.262 5.186 1.00 66.44 71 HIS A C 1
ATOM 530 O O . HIS A 1 71 ? -19.006 -6.034 6.190 1.00 66.44 71 HIS A O 1
ATOM 536 N N . LYS A 1 72 ? -18.549 -7.353 4.442 1.00 59.00 72 LYS A N 1
ATOM 537 C CA . LYS A 1 72 ? -19.553 -8.369 4.802 1.00 59.00 72 LYS A CA 1
ATOM 538 C C . LYS A 1 72 ? -19.155 -9.165 6.045 1.00 59.00 72 LYS A C 1
ATOM 540 O O . LYS A 1 72 ? -20.041 -9.539 6.807 1.00 59.00 72 LYS A O 1
ATOM 545 N N . GLY A 1 73 ? -17.858 -9.369 6.284 1.00 54.12 73 GLY A N 1
ATOM 546 C CA . GLY A 1 73 ? -17.351 -9.995 7.510 1.00 54.12 73 GLY A CA 1
ATOM 547 C C . GLY A 1 73 ? -17.729 -9.224 8.779 1.00 54.12 73 GLY A C 1
ATOM 548 O O . GLY A 1 73 ? -18.059 -9.842 9.782 1.00 54.12 73 GLY A O 1
ATOM 549 N N . THR A 1 74 ? -17.789 -7.889 8.713 1.00 52.44 74 THR A N 1
ATOM 550 C CA . THR A 1 74 ? -18.198 -7.033 9.845 1.00 52.44 74 THR A CA 1
ATOM 551 C C . THR A 1 74 ? -19.714 -6.920 10.048 1.00 52.44 74 THR A C 1
ATOM 553 O O . THR A 1 74 ? -20.152 -6.448 11.089 1.00 52.44 74 THR A O 1
ATOM 556 N N . ALA A 1 75 ? -20.530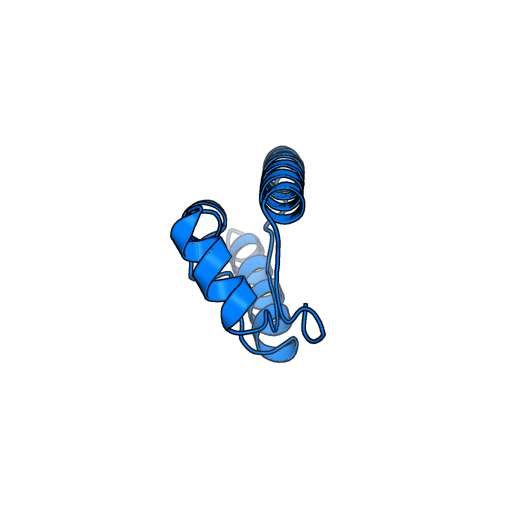 -7.336 9.072 1.00 49.88 75 ALA A N 1
ATOM 557 C CA . ALA A 1 75 ? -21.995 -7.246 9.137 1.00 49.88 75 ALA A CA 1
ATOM 558 C C . ALA A 1 75 ? -22.685 -8.566 9.540 1.00 49.88 75 ALA A C 1
ATOM 560 O O . ALA A 1 75 ? -23.895 -8.580 9.745 1.00 49.88 75 ALA A O 1
ATOM 561 N N . LEU A 1 76 ? -21.935 -9.672 9.628 1.00 47.41 76 LEU A N 1
ATOM 562 C CA . LEU A 1 76 ? -22.438 -10.997 10.023 1.00 47.41 76 LEU A CA 1
ATOM 563 C C . LEU A 1 76 ? -22.281 -11.298 11.525 1.00 47.41 76 LEU A C 1
ATOM 565 O O . LEU A 1 76 ? -22.654 -12.380 11.968 1.00 47.41 76 LEU A O 1
ATOM 569 N N . GLU A 1 77 ? -21.795 -10.338 12.311 1.00 42.00 77 GLU A N 1
ATOM 570 C CA . GLU A 1 77 ? -21.908 -10.341 13.773 1.00 42.00 77 GLU A CA 1
ATOM 571 C C . GLU A 1 77 ? -23.176 -9.571 14.196 1.00 42.00 77 GLU A C 1
ATOM 573 O O . GLU A 1 77 ? -23.099 -8.484 14.765 1.00 42.00 77 GLU A O 1
ATOM 578 N N . CYS A 1 78 ? -24.356 -10.103 13.861 1.00 37.62 78 CYS A N 1
ATOM 579 C CA . CYS A 1 78 ? -25.662 -9.697 14.399 1.00 37.62 78 CYS A CA 1
ATOM 580 C C . CYS A 1 78 ? 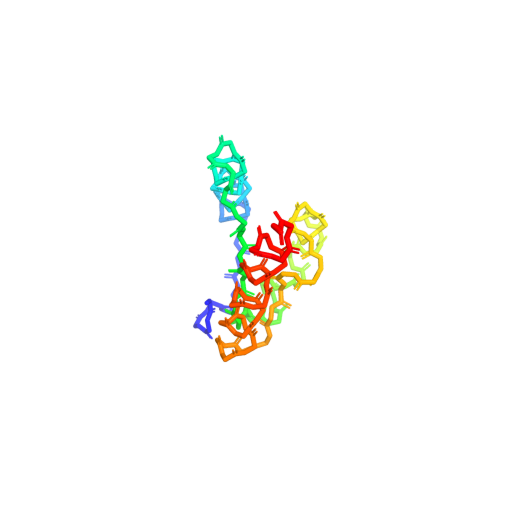-26.560 -10.928 14.547 1.00 37.62 78 CYS A C 1
ATOM 582 O O . CYS A 1 78 ? -26.762 -11.628 13.529 1.00 37.62 78 CYS A O 1
#

=== Feature glossary ===
A reading guide for the features in this record.

Start from the sequence.

  · This is the polypeptide sequence — one letter per residue, N-terminus first. Length ranges from a few dozen residues for small domains to over a thousand for large multi-domain proteins.

Fold it, and you get atomic coordinates and the backbone conformation that goes with them.

  · Structure coordinates are given as an mmCIF _atom_site loop: one row per atom with element, residue name, chain id, sequence number, and x/y/z position in Å. Only the four main-chain atoms per residue are included here; side chains are omitted to keep the record compact.

  · Backbone dihedral angles. Every residue except chain termini has a φ (preceding-C → N → Cα → C) and a ψ (N → Cα → C → next-N). They are reported in degrees following the IUPAC sign convention. Secondary structure is essentially a statement about which (φ, ψ) basin each residue occupies.

  · The SS8 string is DSSP's per-residue secondary-structure call. α-helix (H) means an i→i+4 H-bond ladder; β-strand (E) means the residue participates in a β-sheet; 3₁₀ (G) and π (I) are tighter and wider helices; T/S are turns/bends; '-' is loop.

  · SS3 is a coarse helix/strand/coil call (letters a/b/c) made by the P-SEA algorithm from inter-Cα distances and dihedrals. It is less detailed than DSSP but needs only Cα positions.

Summarize the fold with a handful of shape descriptors and a per-residue structural alphabet.

  · Radius of gyration (Rg) is the root-mean-square distance of Cα atoms from their centroid — a single number for overall size and compactness. A globular domain of N residues has Rg ≈ 2.2·N^0.38 Å; an extended or disordered chain has a much larger Rg. The Cα contact count is the number of residue pairs whose Cα atoms are within 8 Å and are more than four positions apart in sequence — a standard proxy for tertiary packing density. The bounding box is the smallest axis-aligned box enclosing all Cα atoms.

  · The Foldseek 3Di string encodes local tertiary geometry as a 20-letter alphabet — one character per residue — derived from the relative positions of nearby Cα atoms. Unlike the amino-acid sequence, 3Di is a direct function of the 3D structure, so two proteins with the same fold have similar 3Di strings even at low sequence identity.

  · Solvent-accessible surface area (SASA) is the area in Å² traced out by the centre of a 1.4 Å probe sphere (a water molecule) rolled over the protein's van der Waals surface (Shrake–Rupley / Lee–Richards construction). Buried residues have near-zero SASA; fully exposed residues can exceed 200 Å². The total SASA scales roughly with the number of surface residues.

Ask how reliable the model is.

  · pLDDT (predicted Local Distance Difference Test) is AlphaFold's per-residue confidence score, ranging from 0 to 100. Values above 90 indicate high confidence (typically well-packed cores); 70–90 is confident; 50–70 low confidence; below 50 usually means the region is disordered or the prediction is unreliable there. AlphaFold stores pLDDT in the mmCIF B-factor column.

  · B-facto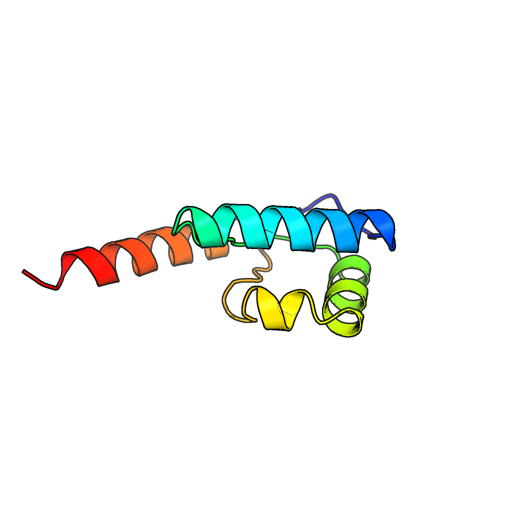r (Debye–Waller factor) reflects atomic displacement in the crystal lattice. It is an experimental observable (units Å²), not a prediction; low values mean the atom is pinned down, high values mean it moves or is heterogeneous across the crystal.

  · Predicted Aligned Error (PAE) is an AlphaFold confidence matrix: entry (i, j) is the expected error in the position of residue j, in ångströms, when the prediction is superimposed on the true structure at residue i. Low PAE within a block of residues means that block is internally rigid and well-predicted; high PAE between two blocks means their relative placement is uncertain even if each block individually is confident.

Place it in context: what it resembles, what it is annotated as, and how it looks.

  · Nearest PDB neighbors are the top structural matches found by Foldseek when searching this structure against the entire Protein Data Bank. Each hit reports a TM-score (0 to 1; >0.5 almost always implies the same fold) and an E-value. These are *structural* homologs — they may share no detectable sequence similarity.

  · Functional annotations link the protein to curated databases. InterPro entries identify conserved domains and families by matching the sequence against member-database signatures (Pfam, PROSITE, CDD, …). Gene Ontology (GO) terms describe molecular function, biological process, and cellular component in a controlled vocabulary. CATH places the structure in a hierarchical fold classification (Class/Architecture/Topology/Homologous-superfamily). The organism is the source species.

  · Three diagnostic plots accompany the record. The Cα contact map visualizes the tertiary structure as a 2D adjacency matrix (8 Å cutoff, sequence-local contacts suppressed). The Ramachandran plot shows the distribution of backbone (φ, ψ) torsions, with points in the α and β basins reflecting secondary structure content. The PAE plot shows AlphaFold's inter-residue confidence as a color matrix.

  · Six rendered views show the 3D structure from the faces of a cube — i.e. along ±x, ±y, ±z. Rendering representation is drawn randomly per protein from cartoon (secondary-structure ribbons), sticks (backbone bonds), or molecular surface; coloring is either N→C rainbow (blue at the N-terminus through red at the C-terminus) or one color per chain.